Protein AF-A0AAX2RQR1-F1 (afdb_monomer_lite)

Organism: Burkholderia cepacia (NCBI:txid292)

Structure (mmCIF, N/CA/C/O backbone):
data_AF-A0AAX2RQR1-F1
#
_entry.id   AF-A0AAX2RQR1-F1
#
loop_
_atom_site.group_PDB
_atom_site.id
_atom_site.type_symbol
_atom_site.label_atom_id
_atom_site.label_alt_id
_atom_site.label_comp_id
_atom_site.label_asym_id
_atom_site.label_entity_id
_atom_site.label_seq_id
_atom_site.pdbx_PDB_ins_code
_atom_site.Cartn_x
_atom_site.Cartn_y
_atom_site.Cartn_z
_atom_site.occupancy
_atom_site.B_iso_or_equiv
_atom_site.auth_seq_id
_atom_site.auth_comp_id
_atom_site.auth_asym_id
_atom_site.auth_atom_id
_atom_site.pdbx_PDB_model_num
ATOM 1 N N . MET A 1 1 ? -0.864 -8.430 -22.032 1.00 59.31 1 MET A N 1
ATOM 2 C CA . MET A 1 1 ? -0.702 -8.602 -20.574 1.00 59.31 1 MET A CA 1
ATOM 3 C C . MET A 1 1 ? 0.496 -7.774 -20.153 1.00 59.31 1 MET A C 1
ATOM 5 O O . MET A 1 1 ? 1.596 -8.053 -20.624 1.00 59.31 1 MET A O 1
ATOM 9 N N . ILE A 1 2 ? 0.278 -6.710 -19.380 1.00 73.31 2 ILE A N 1
ATOM 10 C CA . ILE A 1 2 ? 1.378 -5.879 -18.886 1.00 73.31 2 ILE A CA 1
ATOM 11 C C . ILE A 1 2 ? 2.222 -6.732 -17.939 1.00 73.31 2 ILE A C 1
ATOM 13 O O . ILE A 1 2 ? 1.704 -7.359 -17.019 1.00 73.31 2 ILE A O 1
ATOM 17 N N . LYS A 1 3 ? 3.527 -6.815 -18.210 1.00 83.00 3 LYS A N 1
ATOM 18 C CA . LYS A 1 3 ? 4.472 -7.479 -17.314 1.00 83.00 3 LYS A CA 1
ATOM 19 C C . LYS A 1 3 ? 5.034 -6.437 -16.359 1.00 83.00 3 LYS A C 1
ATOM 21 O O . LYS A 1 3 ? 5.621 -5.455 -16.803 1.00 83.00 3 LYS A O 1
ATOM 26 N N . TYR A 1 4 ? 4.886 -6.690 -15.064 1.00 94.44 4 TYR A N 1
ATOM 27 C CA . TYR A 1 4 ? 5.546 -5.916 -14.018 1.00 94.44 4 TYR A CA 1
ATOM 28 C C . TYR A 1 4 ? 7.061 -5.909 -14.226 1.00 94.44 4 TYR A C 1
ATOM 30 O O . TYR A 1 4 ? 7.661 -6.961 -14.483 1.00 94.44 4 TYR A O 1
ATOM 38 N N . THR A 1 5 ? 7.683 -4.743 -14.052 1.00 97.12 5 THR A N 1
ATOM 39 C CA . THR A 1 5 ? 9.137 -4.657 -13.883 1.00 97.12 5 THR A CA 1
ATOM 40 C C . THR A 1 5 ? 9.558 -5.303 -12.560 1.00 97.12 5 THR A C 1
ATOM 42 O O . THR A 1 5 ? 8.732 -5.561 -11.682 1.00 97.12 5 THR A O 1
ATOM 45 N N . VAL A 1 6 ? 10.861 -5.544 -12.386 1.00 97.69 6 VAL A N 1
ATOM 46 C CA . VAL A 1 6 ? 11.406 -6.081 -11.126 1.00 97.69 6 VAL A CA 1
ATOM 47 C C . VAL A 1 6 ? 11.055 -5.173 -9.942 1.00 97.69 6 VAL A C 1
ATOM 49 O O . VAL A 1 6 ? 10.583 -5.662 -8.921 1.00 97.69 6 VAL A O 1
ATOM 52 N N . ALA A 1 7 ? 11.209 -3.854 -10.097 1.00 97.75 7 ALA A N 1
ATOM 53 C CA . ALA A 1 7 ? 10.893 -2.888 -9.045 1.00 97.75 7 ALA A CA 1
ATOM 54 C C . ALA A 1 7 ? 9.394 -2.859 -8.708 1.00 97.75 7 ALA A C 1
ATOM 56 O O . ALA A 1 7 ? 9.020 -2.820 -7.541 1.00 97.75 7 ALA A O 1
ATOM 57 N N . GLN A 1 8 ? 8.531 -2.926 -9.723 1.00 98.19 8 GLN A N 1
ATOM 58 C CA . GLN A 1 8 ? 7.083 -2.952 -9.525 1.00 98.19 8 GLN A CA 1
ATOM 59 C C . GLN A 1 8 ? 6.629 -4.232 -8.812 1.00 98.19 8 GLN A C 1
ATOM 61 O O . GLN A 1 8 ? 5.792 -4.173 -7.917 1.00 98.19 8 GLN A O 1
ATOM 66 N N . ARG A 1 9 ? 7.224 -5.381 -9.155 1.00 97.62 9 ARG A N 1
ATOM 67 C CA . ARG A 1 9 ? 6.971 -6.647 -8.457 1.00 97.62 9 ARG A CA 1
ATOM 68 C C . ARG A 1 9 ? 7.423 -6.586 -7.000 1.00 97.62 9 ARG A C 1
ATOM 70 O O . ARG A 1 9 ? 6.633 -6.891 -6.119 1.00 97.62 9 ARG A O 1
ATOM 77 N N . ALA A 1 10 ? 8.641 -6.105 -6.749 1.00 98.25 10 ALA A N 1
ATOM 78 C CA . ALA A 1 10 ? 9.163 -5.936 -5.395 1.00 98.25 10 ALA A CA 1
ATOM 79 C C . ALA A 1 10 ? 8.296 -4.991 -4.543 1.00 98.25 10 ALA A C 1
ATOM 81 O O . ALA A 1 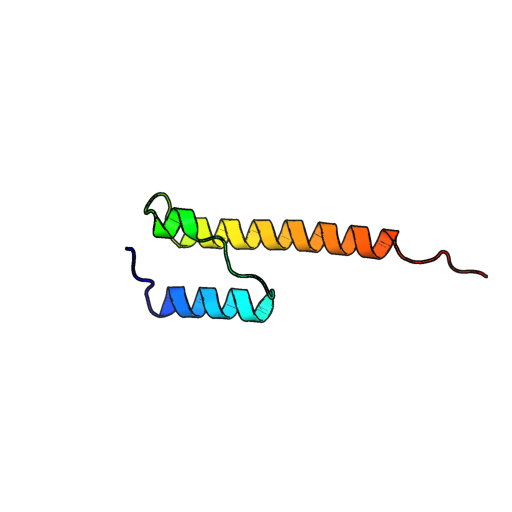10 ? 8.140 -5.204 -3.338 1.00 98.25 10 ALA A O 1
ATOM 82 N N . TRP A 1 11 ? 7.701 -3.967 -5.164 1.00 98.50 11 TRP A N 1
ATOM 83 C CA . TRP A 1 11 ? 6.725 -3.109 -4.500 1.00 98.50 11 TRP A CA 1
ATOM 84 C C . TRP A 1 11 ? 5.446 -3.875 -4.141 1.00 98.50 11 TRP A C 1
ATOM 86 O O . TRP A 1 11 ? 5.020 -3.806 -2.992 1.00 98.50 11 TRP A O 1
ATOM 96 N N . CYS A 1 12 ? 4.869 -4.651 -5.067 1.00 98.25 12 CYS A N 1
ATOM 97 C CA . CYS A 1 12 ? 3.683 -5.471 -4.785 1.00 98.25 12 CYS A CA 1
ATOM 98 C C . CYS A 1 12 ? 3.939 -6.498 -3.670 1.00 98.25 12 CYS A C 1
ATOM 100 O O . CYS A 1 12 ? 3.099 -6.656 -2.785 1.00 98.25 12 CYS A O 1
ATOM 102 N N . ASP A 1 13 ? 5.106 -7.146 -3.679 1.00 98.44 13 ASP A N 1
ATOM 103 C CA . ASP A 1 13 ? 5.511 -8.106 -2.647 1.00 98.44 13 ASP A CA 1
ATOM 104 C C . ASP A 1 13 ? 5.670 -7.421 -1.282 1.00 98.44 13 ASP A C 1
ATOM 106 O O . ASP A 1 13 ? 5.253 -7.955 -0.255 1.00 98.44 13 ASP A O 1
ATOM 110 N N . THR A 1 14 ? 6.235 -6.209 -1.266 1.00 98.62 14 THR A N 1
ATOM 111 C CA . THR A 1 14 ? 6.353 -5.396 -0.049 1.00 98.62 14 THR A CA 1
ATOM 112 C C . THR A 1 14 ? 4.980 -4.993 0.472 1.00 98.62 14 THR A C 1
ATOM 114 O O . THR A 1 14 ? 4.691 -5.236 1.636 1.00 98.62 14 THR A O 1
ATOM 117 N N . TYR A 1 15 ? 4.107 -4.455 -0.381 1.00 98.62 15 TYR A N 1
ATOM 118 C CA . TYR A 1 15 ? 2.741 -4.105 0.004 1.00 98.62 15 TYR A CA 1
ATOM 119 C C . TYR A 1 15 ? 2.022 -5.307 0.629 1.00 98.62 15 TYR A C 1
ATOM 121 O O . TYR A 1 15 ? 1.431 -5.183 1.698 1.00 98.62 15 TYR A O 1
ATOM 129 N N . HIS A 1 16 ? 2.119 -6.484 0.006 1.00 98.56 16 HIS A N 1
ATOM 130 C CA . HIS A 1 16 ? 1.499 -7.693 0.536 1.00 98.56 16 HIS A CA 1
ATOM 131 C C . HIS A 1 16 ? 2.071 -8.111 1.889 1.00 98.56 16 HIS A C 1
ATOM 133 O O . HIS A 1 16 ? 1.307 -8.385 2.811 1.00 98.56 16 HIS A O 1
ATOM 139 N N . ARG A 1 17 ? 3.398 -8.113 2.031 1.00 98.62 17 ARG A N 1
ATOM 140 C CA . ARG A 1 17 ? 4.057 -8.472 3.288 1.00 98.62 17 ARG A CA 1
ATOM 141 C C . ARG A 1 17 ? 3.667 -7.542 4.439 1.00 98.62 17 ARG A C 1
ATOM 143 O O . ARG A 1 17 ? 3.405 -8.035 5.528 1.00 98.62 17 ARG A O 1
ATOM 150 N N . GLU A 1 18 ? 3.635 -6.230 4.206 1.00 98.44 18 GLU A N 1
ATOM 151 C CA . GLU A 1 18 ? 3.387 -5.250 5.274 1.00 98.44 18 GLU A CA 1
ATOM 152 C C . GLU A 1 18 ? 1.895 -5.095 5.620 1.00 98.44 18 GLU A C 1
ATOM 154 O O . GLU A 1 18 ? 1.561 -4.752 6.750 1.00 98.44 18 GLU A O 1
ATOM 159 N N . THR A 1 19 ? 0.989 -5.329 4.664 1.00 98.00 19 THR A N 1
ATOM 160 C CA . THR A 1 19 ? -0.458 -5.101 4.862 1.00 98.00 19 THR A CA 1
ATOM 161 C C . THR A 1 19 ? -1.271 -6.382 5.034 1.00 98.00 19 THR A C 1
ATOM 163 O O . THR A 1 19 ? -2.388 -6.337 5.542 1.00 98.00 19 THR A O 1
ATOM 166 N N . GLY A 1 20 ? -0.758 -7.523 4.563 1.00 97.94 20 GLY A N 1
ATOM 167 C CA . GLY A 1 20 ? -1.511 -8.772 4.429 1.00 97.94 20 GLY A CA 1
ATOM 168 C C . GLY A 1 20 ? -2.464 -8.822 3.224 1.00 97.94 20 GLY A C 1
ATOM 169 O O . GLY A 1 20 ? -3.050 -9.870 2.961 1.00 97.94 20 GLY A O 1
ATOM 170 N N . PHE A 1 21 ? -2.605 -7.738 2.451 1.00 97.81 21 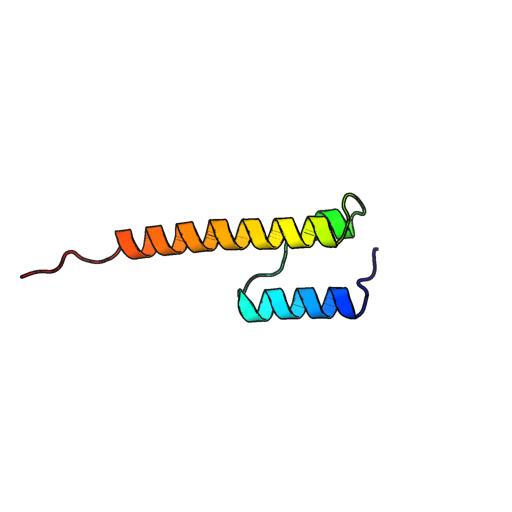PHE A N 1
ATOM 171 C CA . PHE A 1 21 ? -3.508 -7.649 1.297 1.00 97.81 21 PHE A CA 1
ATOM 172 C C . PHE A 1 21 ? -2.747 -7.615 -0.027 1.00 97.81 21 PHE A C 1
ATOM 174 O O . PHE A 1 21 ? -1.628 -7.123 -0.107 1.00 97.81 21 PHE A O 1
ATOM 181 N N . HIS A 1 22 ? -3.359 -8.092 -1.109 1.00 97.31 22 HIS A N 1
ATOM 182 C CA . HIS A 1 22 ? -2.827 -7.833 -2.448 1.00 97.31 22 HIS A CA 1
ATOM 183 C C . HIS A 1 22 ? -3.224 -6.422 -2.913 1.00 97.31 22 HIS A C 1
ATOM 185 O O . HIS A 1 22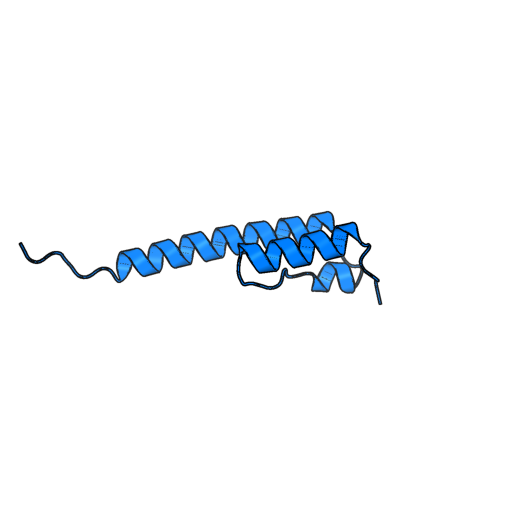 ? -4.375 -6.022 -2.712 1.00 97.31 22 HIS A O 1
ATOM 191 N N . PRO A 1 23 ? -2.309 -5.646 -3.524 1.00 97.56 23 PRO A N 1
ATOM 192 C CA . PRO A 1 23 ? -2.646 -4.317 -4.020 1.00 97.56 23 PRO A CA 1
ATOM 193 C C . PRO A 1 23 ? -3.612 -4.409 -5.209 1.00 97.56 23 PRO A C 1
ATOM 195 O O . PRO A 1 23 ? -3.479 -5.280 -6.068 1.00 97.56 23 PRO A O 1
ATOM 198 N N . MET A 1 24 ? -4.566 -3.479 -5.290 1.00 96.31 24 MET A N 1
ATOM 199 C CA . MET A 1 24 ? -5.545 -3.424 -6.383 1.00 96.31 24 MET A CA 1
ATOM 200 C C . MET A 1 24 ? -4.923 -2.857 -7.666 1.00 96.31 24 MET A C 1
ATOM 202 O O . MET A 1 24 ? -5.005 -1.651 -7.919 1.00 96.31 24 MET A O 1
ATOM 206 N N . MET A 1 25 ? -4.339 -3.720 -8.494 1.00 97.00 25 MET A N 1
ATOM 207 C CA . MET A 1 25 ? -3.595 -3.317 -9.693 1.00 97.00 25 MET A CA 1
ATOM 208 C C . MET A 1 25 ? -4.345 -3.525 -11.019 1.00 97.00 25 MET A C 1
ATOM 210 O O . MET A 1 25 ? -3.799 -3.204 -12.072 1.00 97.00 25 MET A O 1
ATOM 214 N N . ASP A 1 26 ? -5.602 -3.980 -11.000 1.00 96.00 26 ASP 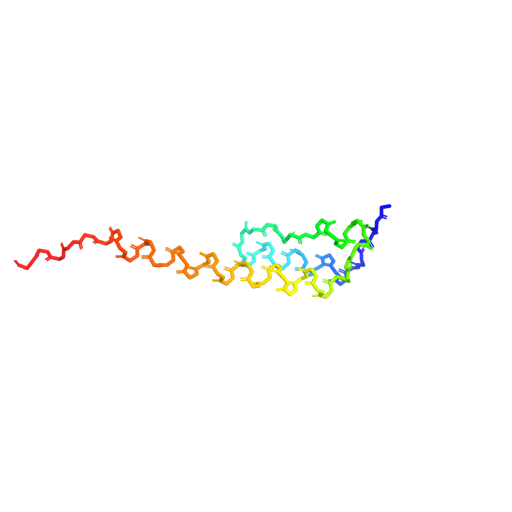A N 1
ATOM 215 C CA . ASP A 1 26 ? -6.356 -4.375 -12.206 1.00 96.00 26 ASP A CA 1
ATOM 216 C C . ASP A 1 26 ? -6.412 -3.288 -13.292 1.00 96.00 26 ASP A C 1
ATOM 218 O O . ASP A 1 26 ? -6.364 -3.567 -14.490 1.00 96.00 26 ASP A O 1
ATOM 222 N N . SER A 1 27 ? -6.524 -2.019 -12.892 1.00 94.44 27 SER A N 1
ATOM 223 C CA . SER A 1 27 ? -6.552 -0.899 -13.837 1.00 94.44 27 SER A CA 1
ATOM 224 C C . SER A 1 27 ? -5.187 -0.623 -14.463 1.00 94.44 27 SER A C 1
ATOM 226 O O . SER A 1 27 ? -5.140 -0.303 -15.651 1.00 94.44 27 SER A O 1
ATOM 228 N N . PHE A 1 28 ? -4.086 -0.817 -13.733 1.00 96.88 28 PHE A N 1
ATOM 229 C CA . PHE A 1 28 ? -2.749 -0.805 -14.325 1.00 96.88 28 PHE A CA 1
ATOM 230 C C . PHE A 1 28 ? -2.560 -1.999 -15.265 1.00 96.88 28 PHE A C 1
ATOM 232 O O . PHE A 1 28 ? -2.114 -1.817 -16.392 1.00 96.88 28 PHE A O 1
ATOM 239 N N . GLU A 1 29 ? -2.959 -3.205 -14.856 1.00 95.56 29 GLU A N 1
ATOM 240 C CA . GLU A 1 29 ? -2.821 -4.428 -15.662 1.00 95.56 29 GLU A CA 1
ATOM 241 C C . GLU A 1 29 ? -3.632 -4.384 -16.964 1.00 95.56 29 GLU A C 1
ATOM 243 O O . GLU A 1 29 ? -3.206 -4.931 -17.989 1.00 95.56 29 GLU A O 1
ATOM 248 N N . ALA A 1 30 ? -4.767 -3.680 -16.939 1.00 95.44 30 ALA A N 1
ATOM 249 C CA . ALA A 1 30 ? -5.601 -3.382 -18.099 1.00 95.44 30 ALA A CA 1
ATOM 250 C C . ALA A 1 30 ? -5.108 -2.184 -18.937 1.00 95.44 30 ALA A C 1
ATOM 252 O O . ALA A 1 30 ? -5.722 -1.872 -19.956 1.00 95.44 30 ALA A O 1
ATOM 253 N N . GLY A 1 31 ? -4.036 -1.498 -18.526 1.00 95.06 31 GLY A N 1
ATOM 254 C CA . GLY A 1 31 ? -3.485 -0.333 -19.225 1.00 95.06 31 GLY A CA 1
ATOM 255 C C . GLY A 1 31 ? -4.338 0.937 -19.126 1.00 95.06 31 GLY A C 1
ATOM 256 O O . GLY A 1 31 ? -4.222 1.811 -19.980 1.00 95.06 31 GLY A O 1
ATOM 257 N N . ARG A 1 32 ? -5.210 1.039 -18.115 1.00 96.31 32 ARG A N 1
ATOM 258 C CA . ARG A 1 32 ? -6.097 2.194 -17.882 1.00 96.31 32 ARG A CA 1
ATOM 259 C C . ARG A 1 32 ? -5.482 3.277 -16.994 1.00 96.31 32 ARG A C 1
ATOM 261 O O . ARG A 1 32 ? -5.950 4.407 -17.029 1.00 96.31 32 ARG A O 1
ATOM 268 N N . GLU A 1 33 ? -4.465 2.945 -16.203 1.00 96.56 33 GLU A N 1
ATOM 269 C CA . GLU A 1 33 ? -3.733 3.898 -15.357 1.00 96.56 33 GLU A CA 1
ATOM 270 C C . GLU A 1 33 ? -2.249 3.524 -15.254 1.00 96.56 33 GLU A C 1
ATOM 272 O O . GLU A 1 33 ? -1.843 2.421 -15.633 1.00 96.56 33 GLU A O 1
ATOM 277 N N . THR A 1 34 ? -1.421 4.442 -14.748 1.00 97.44 34 THR A N 1
ATOM 278 C CA . THR A 1 34 ? -0.008 4.146 -14.490 1.00 97.44 34 THR A CA 1
ATOM 279 C C . THR A 1 34 ? 0.147 3.267 -13.245 1.00 97.44 34 THR A C 1
ATOM 281 O O . THR A 1 34 ? -0.710 3.253 -12.361 1.00 97.44 34 THR A O 1
ATOM 284 N N . PHE A 1 35 ? 1.277 2.562 -13.124 1.00 97.31 35 PHE A N 1
ATOM 285 C CA . PHE A 1 35 ? 1.580 1.799 -11.906 1.00 97.31 35 PHE A CA 1
ATOM 286 C C . PHE A 1 35 ? 1.565 2.692 -10.658 1.00 97.31 35 PHE A C 1
ATOM 288 O O . PHE A 1 35 ? 1.084 2.274 -9.612 1.00 97.31 35 PHE A O 1
ATOM 295 N N . HIS A 1 36 ? 2.083 3.918 -10.771 1.00 98.25 36 HIS A N 1
ATOM 296 C CA . HIS A 1 36 ? 2.147 4.869 -9.664 1.00 98.25 36 HIS A CA 1
ATOM 297 C C . HIS A 1 36 ? 0.749 5.252 -9.160 1.00 98.25 36 HIS A C 1
ATOM 299 O O . HIS A 1 36 ? 0.515 5.294 -7.951 1.00 98.25 36 HIS A O 1
ATOM 305 N N . ASP A 1 37 ? -0.187 5.490 -10.077 1.00 98.44 37 ASP A N 1
ATOM 306 C CA . ASP A 1 37 ? -1.560 5.858 -9.726 1.00 98.44 37 ASP A CA 1
ATOM 307 C C . ASP A 1 37 ? -2.295 4.679 -9.078 1.00 98.44 37 ASP A C 1
ATOM 309 O O . ASP A 1 37 ? -2.909 4.840 -8.020 1.00 98.44 37 ASP A O 1
ATOM 313 N N . ALA A 1 38 ? -2.137 3.472 -9.634 1.00 98.25 38 ALA A N 1
ATOM 314 C CA . ALA A 1 38 ? -2.671 2.240 -9.055 1.00 98.25 38 ALA A CA 1
ATOM 315 C C . ALA A 1 38 ? -2.116 1.970 -7.646 1.00 98.25 38 ALA A C 1
ATOM 317 O O . ALA A 1 38 ? -2.875 1.696 -6.715 1.00 98.25 38 ALA A O 1
ATOM 318 N N . ALA A 1 39 ? -0.798 2.104 -7.470 1.00 98.44 39 ALA A N 1
ATOM 319 C CA . ALA A 1 39 ? -0.115 1.922 -6.193 1.00 98.44 39 ALA A CA 1
ATOM 320 C C . ALA A 1 39 ? -0.589 2.940 -5.146 1.00 98.44 39 ALA A C 1
ATOM 322 O O . ALA A 1 39 ? -0.912 2.575 -4.016 1.00 98.44 39 ALA A O 1
ATOM 323 N N . THR A 1 40 ? -0.710 4.212 -5.537 1.00 98.44 40 THR A N 1
ATOM 324 C CA . THR A 1 40 ? -1.233 5.280 -4.673 1.00 98.44 40 THR A CA 1
ATOM 325 C C . THR A 1 40 ? -2.672 4.992 -4.249 1.00 98.44 40 THR A C 1
ATOM 327 O O . THR A 1 40 ? -3.032 5.155 -3.082 1.00 98.44 40 THR A O 1
ATOM 330 N N . ARG A 1 41 ? -3.511 4.529 -5.181 1.00 98.31 41 ARG A N 1
ATOM 331 C CA . ARG A 1 41 ? -4.898 4.144 -4.900 1.00 98.31 41 ARG A CA 1
ATOM 332 C C . ARG A 1 41 ? -4.975 2.945 -3.951 1.00 98.31 41 ARG A C 1
ATOM 334 O O . ARG A 1 41 ? -5.815 2.958 -3.053 1.00 98.31 41 ARG A O 1
ATOM 341 N N . ALA A 1 42 ? -4.103 1.950 -4.111 1.00 98.38 42 ALA A N 1
ATOM 342 C CA . ALA A 1 42 ? -4.006 0.813 -3.196 1.00 98.38 42 ALA A CA 1
ATOM 343 C C . ALA A 1 42 ? -3.623 1.260 -1.773 1.00 98.38 42 ALA A C 1
ATOM 345 O O . ALA A 1 42 ? -4.301 0.880 -0.822 1.00 98.38 42 ALA A O 1
ATOM 346 N N . ILE A 1 43 ? -2.623 2.140 -1.628 1.00 98.56 43 ILE A N 1
ATOM 347 C CA . ILE A 1 43 ? -2.224 2.710 -0.327 1.00 98.56 43 ILE A CA 1
ATOM 348 C C . ILE A 1 43 ? -3.402 3.426 0.345 1.00 98.56 43 ILE A C 1
ATOM 350 O O . ILE A 1 43 ? -3.749 3.099 1.477 1.00 98.56 43 ILE A O 1
ATOM 354 N N . ARG A 1 44 ? -4.076 4.341 -0.364 1.00 98.44 44 ARG A N 1
ATOM 355 C CA . ARG A 1 44 ? -5.223 5.095 0.183 1.00 98.44 44 ARG A CA 1
ATOM 356 C C . ARG A 1 44 ? -6.364 4.191 0.635 1.00 98.44 44 ARG A C 1
ATOM 358 O O . ARG A 1 44 ? 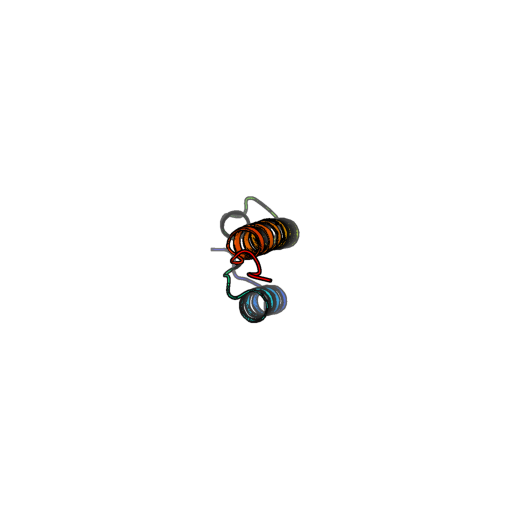-7.017 4.452 1.646 1.00 98.44 44 ARG A O 1
ATOM 365 N N . TRP A 1 45 ? -6.627 3.134 -0.131 1.00 98.12 45 TRP A N 1
ATOM 366 C CA . TRP A 1 45 ? -7.612 2.134 0.255 1.00 98.12 45 TRP A CA 1
ATOM 367 C C . TRP A 1 45 ? -7.207 1.436 1.556 1.00 98.12 45 TRP A C 1
ATOM 369 O O . TRP A 1 45 ? -8.036 1.338 2.457 1.00 98.12 45 TRP A O 1
ATOM 379 N N . 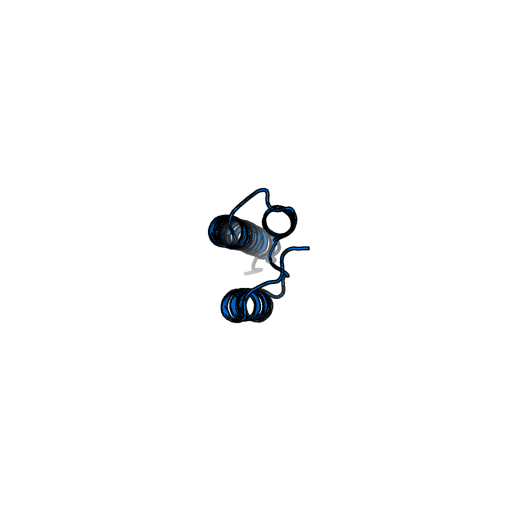TYR A 1 46 ? -5.947 1.009 1.683 1.00 98.44 46 TYR A N 1
ATOM 380 C CA . TYR A 1 46 ? -5.470 0.332 2.888 1.00 98.44 46 TYR A CA 1
ATOM 381 C C . TYR A 1 46 ? -5.510 1.239 4.117 1.00 98.44 46 TYR A C 1
ATOM 383 O O . TYR A 1 46 ? -5.937 0.798 5.181 1.00 98.44 46 TYR A O 1
ATOM 391 N N . GLU A 1 47 ? -5.135 2.510 3.972 1.00 98.50 47 GLU A N 1
ATOM 392 C CA . GLU A 1 47 ? -5.250 3.511 5.038 1.00 98.50 47 GLU A CA 1
ATOM 393 C C . GLU A 1 47 ? -6.702 3.638 5.513 1.00 98.50 47 GLU A C 1
ATOM 395 O O . GLU A 1 47 ? -6.983 3.508 6.704 1.00 98.50 47 GLU A O 1
ATOM 400 N N . THR A 1 48 ? -7.638 3.800 4.573 1.00 98.44 48 THR A N 1
ATOM 401 C CA . THR A 1 48 ? -9.072 3.917 4.878 1.00 98.44 48 THR A CA 1
ATOM 402 C C . THR A 1 48 ? -9.604 2.654 5.558 1.00 98.44 48 THR A C 1
ATOM 404 O O . THR A 1 48 ? -10.289 2.737 6.577 1.00 98.44 48 THR A O 1
ATOM 407 N N . HIS A 1 49 ? -9.263 1.477 5.024 1.00 97.75 49 HIS A N 1
ATOM 408 C CA . HIS A 1 49 ? -9.655 0.188 5.590 1.00 97.75 49 HIS A CA 1
ATOM 409 C C . HIS A 1 49 ? -9.119 0.010 7.015 1.00 97.75 49 HIS A C 1
ATOM 411 O O . HIS A 1 49 ? -9.872 -0.356 7.914 1.00 97.75 49 HIS A O 1
ATOM 417 N N . SER A 1 50 ? -7.838 0.310 7.230 1.00 98.00 50 SER A N 1
ATOM 418 C CA . SER A 1 50 ? -7.177 0.155 8.528 1.00 98.00 50 SER A CA 1
ATOM 419 C C . SER A 1 50 ? -7.764 1.097 9.577 1.00 98.00 50 SER A C 1
ATOM 421 O O . SER A 1 50 ? -7.986 0.692 10.717 1.00 98.00 50 SER A O 1
ATOM 423 N N . MET A 1 51 ? -8.072 2.342 9.198 1.00 98.19 51 MET A N 1
ATOM 424 C CA . MET A 1 51 ? -8.742 3.296 10.084 1.00 98.19 51 MET A CA 1
ATOM 425 C C . MET A 1 51 ? -10.131 2.808 10.507 1.00 98.19 51 MET A C 1
ATOM 427 O O . MET A 1 51 ? -10.465 2.870 11.692 1.00 98.19 51 MET A O 1
ATOM 431 N N . GLU A 1 52 ? -10.925 2.294 9.566 1.00 98.44 52 GLU A N 1
ATOM 432 C CA . GLU A 1 52 ? -12.252 1.757 9.878 1.00 98.44 52 GLU A CA 1
ATOM 433 C C . GLU A 1 52 ? -12.159 0.492 10.738 1.00 98.44 52 GLU A C 1
ATOM 435 O O . GLU A 1 52 ? -12.875 0.363 11.730 1.00 98.44 52 GLU A O 1
ATOM 440 N N . ALA A 1 53 ? -11.224 -0.410 10.434 1.00 98.12 53 ALA A N 1
ATOM 441 C CA . ALA A 1 53 ? -10.979 -1.598 11.244 1.00 98.12 53 ALA A CA 1
ATOM 442 C C . ALA A 1 53 ? -10.608 -1.223 12.687 1.00 98.12 53 ALA A C 1
ATOM 444 O O . ALA A 1 53 ? -11.204 -1.747 13.629 1.00 98.12 53 ALA A O 1
ATOM 445 N N . HIS A 1 54 ? -9.692 -0.266 12.879 1.00 98.00 54 HIS A N 1
ATOM 446 C CA . HIS A 1 54 ? -9.353 0.252 14.206 1.00 98.00 54 HIS A CA 1
ATOM 447 C C . HIS A 1 54 ? -10.578 0.808 14.937 1.00 98.00 54 HIS A C 1
ATOM 449 O O . HIS A 1 54 ? -10.781 0.497 16.112 1.00 98.00 54 HIS A O 1
ATOM 455 N N . ARG A 1 55 ? -11.417 1.594 14.251 1.00 97.81 55 ARG A N 1
ATOM 456 C CA . ARG A 1 55 ? -12.655 2.134 14.824 1.00 97.81 55 ARG A CA 1
ATOM 457 C C . ARG A 1 55 ? -13.600 1.016 15.271 1.00 97.81 55 ARG A C 1
ATOM 459 O O . ARG A 1 55 ? -14.095 1.061 16.395 1.00 97.81 55 ARG A O 1
ATOM 466 N N . LEU A 1 56 ? -13.845 0.018 14.425 1.00 97.75 56 LEU A N 1
ATOM 467 C CA . LEU A 1 56 ? -14.736 -1.102 14.742 1.00 97.75 56 LEU A CA 1
ATOM 468 C C . LEU A 1 56 ? -14.212 -1.935 15.918 1.00 97.75 56 LEU A C 1
ATOM 470 O O . LEU A 1 56 ? -14.987 -2.295 16.802 1.00 97.75 56 LEU A O 1
ATOM 474 N N . ILE A 1 57 ? -12.900 -2.177 15.975 1.00 97.12 57 ILE A N 1
ATOM 475 C CA . ILE A 1 57 ? -12.251 -2.869 17.097 1.00 97.12 57 ILE A CA 1
ATOM 476 C C . ILE A 1 57 ? -12.445 -2.088 18.401 1.00 97.12 57 ILE A C 1
ATOM 478 O O . ILE A 1 57 ? -12.799 -2.681 19.417 1.00 97.12 57 ILE A O 1
ATOM 482 N N . GLN A 1 58 ? -12.261 -0.764 18.382 1.00 96.25 58 GLN A N 1
ATOM 483 C CA . GLN A 1 58 ? -12.482 0.079 19.561 1.00 96.25 58 GLN A CA 1
ATOM 484 C C . GLN A 1 58 ? -13.936 0.040 20.037 1.00 96.25 58 GLN A C 1
ATOM 486 O O . GLN A 1 58 ? -14.181 -0.055 21.235 1.00 96.25 58 GLN A O 1
ATOM 491 N N . LEU A 1 59 ? -14.902 0.086 19.116 1.00 95.50 59 LEU A N 1
ATOM 492 C CA . LEU A 1 59 ? -16.328 0.006 19.452 1.00 95.50 59 LEU A CA 1
ATOM 493 C C . LEU A 1 59 ? -16.728 -1.356 20.031 1.00 95.50 59 LEU A C 1
ATOM 495 O O . LEU A 1 59 ? -17.688 -1.433 20.792 1.00 95.50 59 LEU A O 1
ATOM 499 N N . ALA A 1 60 ? -16.000 -2.415 19.681 1.00 96.12 60 ALA A N 1
ATOM 500 C CA . ALA A 1 60 ? -16.209 -3.756 20.211 1.00 96.12 60 ALA A CA 1
ATOM 501 C C . ALA A 1 60 ? -15.538 -3.989 21.578 1.00 96.12 60 ALA A C 1
ATOM 503 O O . ALA A 1 60 ? -15.701 -5.070 22.147 1.00 96.12 60 ALA A O 1
ATOM 504 N N . LEU A 1 61 ? -14.788 -3.015 22.117 1.00 95.12 61 LEU A N 1
ATOM 505 C CA . LEU A 1 61 ? -14.205 -3.133 23.452 1.00 95.12 61 LEU A CA 1
ATOM 506 C C . LEU A 1 61 ? -15.322 -3.222 24.505 1.00 95.12 61 LEU A C 1
ATOM 508 O O . LEU A 1 61 ? -16.175 -2.331 24.568 1.00 95.12 61 LEU A O 1
ATOM 512 N N . PRO A 1 62 ? -15.321 -4.257 25.363 1.00 91.19 62 PRO A N 1
ATOM 513 C CA . PRO A 1 62 ? -16.261 -4.337 26.470 1.00 91.19 62 PRO A CA 1
ATOM 514 C C . PRO A 1 62 ? -16.128 -3.119 27.387 1.00 91.19 62 PRO A C 1
ATOM 516 O O . PRO A 1 62 ? -15.018 -2.648 27.649 1.00 91.19 62 PRO A O 1
ATOM 519 N N . GLN A 1 63 ? -17.255 -2.626 27.908 1.00 83.44 63 GLN A N 1
ATOM 520 C CA . GLN A 1 63 ? -17.210 -1.589 28.935 1.00 83.44 63 GLN A CA 1
ATOM 521 C C . GLN A 1 63 ? -16.457 -2.116 30.154 1.00 83.44 63 GLN A C 1
ATOM 523 O O . GLN A 1 63 ? -16.685 -3.238 30.614 1.00 83.44 63 GLN A O 1
ATOM 528 N N . ARG A 1 64 ? -15.542 -1.293 30.662 1.00 82.12 64 ARG A N 1
ATOM 529 C CA . ARG A 1 64 ? -14.795 -1.590 31.876 1.00 82.12 64 ARG A CA 1
ATOM 530 C C . ARG A 1 64 ? -15.788 -1.666 33.039 1.00 82.12 64 ARG A C 1
ATOM 532 O O . ARG A 1 64 ? -16.517 -0.710 33.281 1.00 82.12 64 ARG A O 1
ATOM 539 N N . GLN A 1 65 ? -15.859 -2.823 33.692 1.00 70.31 65 GLN A N 1
ATOM 540 C CA . GLN A 1 65 ? -16.591 -2.979 34.945 1.00 70.31 65 GLN A CA 1
ATOM 541 C C . GLN A 1 65 ? -15.652 -2.509 36.057 1.00 70.31 65 GLN A C 1
ATOM 543 O O . GLN A 1 65 ? -14.667 -3.192 36.337 1.00 70.31 65 GLN A O 1
ATOM 548 N N . ASP A 1 66 ? -15.902 -1.314 36.589 1.00 68.62 66 ASP A N 1
ATOM 549 C CA . ASP A 1 66 ? -15.242 -0.810 37.799 1.00 68.62 66 ASP A CA 1
ATOM 550 C C . ASP A 1 66 ? -15.976 -1.303 39.059 1.00 68.62 66 ASP A C 1
ATOM 552 O O . ASP A 1 66 ? -17.228 -1.397 39.020 1.00 68.62 66 ASP A O 1
#

pLDDT: mean 94.95, std 7.73, range [59.31, 98.62]

Sequence (66 aa):
MIKYTVAQRAWCDTYHRETGFHPMMDSFEAGRETFHDAATRAIRWYETHSMEAHRLIQLALPQRQD

Foldseek 3Di:
DDDDDPVLVVLQVVCCVVQVDGQPCVCVVVVNDPSVVSSVVSVVVSVVVVVVVVVVVVVPDDDDDD

Secondary structure (DSSP, 8-state):
-PPPPHHHHHHHHHHHHHHSS----HHHHTTSS-HHHHHHHHHHHHHHHHHHHHHHHHHTSPPP--

Radius of gyration: 16.52 Å; chains: 1; bounding box: 29×15×58 Å